Protein AF-A0A8C5WXB6-F1 (afdb_monomer_lite)

Secondary structure (DSSP, 8-state):
-EEEEEEEEEETTTGGGT---PPPPEEEEEEEE--TTSS----EEEEEESS-TT-EEEE-TTTEEEEE-TTGGGTEEEEEESSS-EEEEEE--

Organism: Laticauda laticaudata (NCBI:txid8630)

Sequence (93 aa):
MRLPCDVVVVSRLLPSAGMRAPGRAARALLALGNPTGGGGGGVCLLVSTARHRPGAKYQLRENIDQLFTKFVDEGKATLRLKEPAVDICLSKV

pLDDT: mean 85.45, std 11.62, range [47.88, 95.75]

InterPro domains:
  IPR057437 PIF1/LRR1, pleckstrin homology domain [PF25344] (1-92)

Radius of gyration: 13.51 Å; chains: 1; bounding box: 29×37×26 Å

Structure (mmCIF, N/CA/C/O backbone):
data_AF-A0A8C5WXB6-F1
#
_entry.id   AF-A0A8C5WXB6-F1
#
loop_
_atom_site.group_PDB
_atom_site.id
_atom_site.type_symbol
_atom_site.label_atom_id
_atom_site.label_alt_id
_atom_site.label_comp_id
_atom_site.label_asym_id
_atom_site.label_entity_id
_atom_site.label_seq_id
_atom_site.pdbx_PDB_ins_code
_atom_site.Cartn_x
_atom_site.Cartn_y
_atom_site.Cartn_z
_atom_site.occupancy
_atom_site.B_iso_or_equiv
_atom_site.auth_seq_id
_atom_site.auth_comp_id
_atom_site.auth_asym_id
_atom_site.auth_atom_id
_atom_site.pdbx_PDB_model_num
ATOM 1 N N . MET A 1 1 ? -6.967 -14.801 5.052 1.00 66.31 1 MET A N 1
ATOM 2 C CA . MET A 1 1 ? -7.876 -13.629 5.004 1.00 66.31 1 MET A CA 1
ATOM 3 C C . MET A 1 1 ? -7.698 -12.924 3.665 1.00 66.31 1 MET A C 1
ATOM 5 O O . MET A 1 1 ? -6.552 -12.730 3.269 1.00 66.31 1 MET A O 1
ATOM 9 N N . ARG A 1 2 ? -8.787 -12.600 2.954 1.00 84.44 2 ARG A N 1
ATOM 10 C CA . ARG A 1 2 ? -8.759 -11.841 1.689 1.00 84.44 2 ARG A CA 1
ATOM 11 C C . ARG A 1 2 ? -9.710 -10.650 1.805 1.00 84.44 2 ARG A C 1
ATOM 13 O O . ARG A 1 2 ? -10.853 -10.853 2.198 1.00 84.44 2 ARG A O 1
ATOM 20 N N . LEU A 1 3 ? -9.246 -9.447 1.480 1.00 89.62 3 LEU A N 1
ATOM 21 C CA . LEU A 1 3 ? -10.015 -8.208 1.591 1.00 89.62 3 LEU A CA 1
ATOM 22 C C . LEU A 1 3 ? -10.121 -7.544 0.210 1.00 89.62 3 LEU A C 1
ATOM 24 O O . LEU A 1 3 ? -9.097 -7.116 -0.325 1.00 89.62 3 LEU A O 1
ATOM 28 N N . PRO A 1 4 ? -11.319 -7.472 -0.394 1.00 92.56 4 PRO A N 1
ATOM 29 C CA . PRO A 1 4 ? -11.535 -6.637 -1.565 1.00 92.56 4 PRO A CA 1
ATOM 30 C C . PRO A 1 4 ? -11.521 -5.162 -1.150 1.00 92.56 4 PRO A C 1
ATOM 32 O O . PRO A 1 4 ? -12.240 -4.767 -0.234 1.00 92.56 4 PRO A O 1
ATOM 35 N N . CYS A 1 5 ? -10.711 -4.352 -1.819 1.00 92.81 5 CYS A N 1
ATOM 36 C CA . CYS A 1 5 ? -10.613 -2.918 -1.562 1.00 92.81 5 CYS A CA 1
ATOM 37 C C . CYS A 1 5 ? -10.155 -2.179 -2.823 1.00 92.81 5 CYS A C 1
ATOM 39 O O . CYS A 1 5 ? -9.673 -2.795 -3.777 1.00 92.81 5 CYS A O 1
ATOM 41 N N . ASP A 1 6 ? -10.245 -0.858 -2.803 1.00 94.69 6 ASP A N 1
ATOM 42 C CA . ASP A 1 6 ? -9.479 -0.029 -3.721 1.00 94.69 6 ASP A CA 1
ATOM 43 C C . ASP A 1 6 ? -8.098 0.249 -3.116 1.00 94.69 6 ASP A C 1
ATOM 45 O O . ASP A 1 6 ? -7.954 0.443 -1.905 1.00 94.69 6 ASP A O 1
ATOM 49 N N . VAL A 1 7 ? -7.066 0.198 -3.960 1.00 93.31 7 VAL A N 1
ATOM 50 C CA . VAL A 1 7 ? -5.675 0.425 -3.562 1.00 93.31 7 VAL A CA 1
ATOM 51 C C . VAL A 1 7 ? -5.018 1.475 -4.445 1.00 93.31 7 VAL A C 1
ATOM 53 O O . VAL A 1 7 ? -5.153 1.464 -5.672 1.00 93.31 7 VAL A O 1
ATOM 56 N N . VAL A 1 8 ? -4.252 2.356 -3.814 1.00 93.12 8 VAL A N 1
ATOM 57 C CA . VAL A 1 8 ? -3.310 3.258 -4.475 1.00 93.12 8 VAL A CA 1
ATOM 58 C C . VAL A 1 8 ? -1.934 2.986 -3.883 1.00 93.12 8 VAL A C 1
ATOM 60 O O . VAL A 1 8 ? -1.755 3.065 -2.671 1.00 93.12 8 VAL A O 1
ATOM 63 N N . VAL A 1 9 ? -0.958 2.665 -4.731 1.00 91.38 9 VAL A N 1
ATOM 64 C CA . VAL A 1 9 ? 0.440 2.504 -4.311 1.00 91.38 9 VAL A CA 1
ATOM 65 C C . VAL A 1 9 ? 1.206 3.752 -4.727 1.00 91.38 9 VAL A C 1
ATOM 67 O O . VAL A 1 9 ? 1.322 4.048 -5.917 1.00 91.38 9 VAL A O 1
ATOM 70 N N . VAL A 1 10 ? 1.717 4.490 -3.748 1.00 91.12 10 VAL A N 1
ATOM 71 C CA . VAL A 1 10 ? 2.459 5.737 -3.954 1.00 91.12 10 VAL A CA 1
ATOM 72 C C . VAL A 1 10 ? 3.928 5.479 -3.670 1.00 91.12 10 VAL A C 1
ATOM 74 O O . VAL A 1 10 ? 4.278 5.152 -2.543 1.00 91.12 10 VAL A O 1
ATOM 77 N N . SER A 1 11 ? 4.808 5.639 -4.657 1.00 89.50 11 SER A N 1
ATOM 78 C CA . SER A 1 11 ? 6.250 5.614 -4.393 1.00 89.50 11 SER A CA 1
ATOM 79 C C . SER A 1 11 ? 6.726 6.987 -3.927 1.00 89.50 11 SER A C 1
ATOM 81 O O . SER A 1 11 ? 6.511 7.997 -4.601 1.00 89.50 11 SER A O 1
ATOM 83 N N . ARG A 1 12 ? 7.407 7.017 -2.778 1.00 89.19 12 ARG A N 1
ATOM 84 C CA . ARG A 1 12 ? 7.996 8.232 -2.198 1.00 89.19 12 ARG A CA 1
ATOM 85 C C . ARG A 1 12 ? 9.216 8.728 -2.978 1.00 89.19 12 ARG A C 1
ATOM 87 O O . ARG A 1 12 ? 9.658 9.845 -2.743 1.00 89.19 12 ARG A O 1
ATOM 94 N N . LEU A 1 13 ? 9.720 7.935 -3.926 1.00 85.75 13 LEU A N 1
ATOM 95 C CA . LEU A 1 13 ? 10.805 8.313 -4.837 1.00 85.75 13 LEU A CA 1
ATOM 96 C C . LEU A 1 13 ? 10.299 8.983 -6.130 1.00 85.75 13 LEU A C 1
ATOM 98 O O . LEU A 1 13 ? 11.094 9.513 -6.898 1.00 85.75 13 LEU A O 1
ATOM 102 N N . LEU A 1 14 ? 8.986 8.974 -6.404 1.00 82.06 14 LEU A N 1
ATOM 103 C CA . LEU A 1 14 ? 8.434 9.631 -7.600 1.00 82.06 14 LEU A CA 1
ATOM 104 C C . LEU A 1 14 ? 8.628 11.156 -7.603 1.00 82.06 14 LEU A C 1
ATOM 106 O O . LEU A 1 14 ? 9.020 11.679 -8.648 1.00 82.06 14 LEU A O 1
ATOM 110 N N . PRO A 1 15 ? 8.422 11.880 -6.478 1.00 79.56 15 PRO A N 1
ATOM 111 C CA . PRO A 1 15 ? 8.636 13.324 -6.450 1.00 79.56 15 PRO A CA 1
ATOM 112 C C . PRO A 1 15 ? 10.079 13.718 -6.780 1.00 79.56 15 PRO A C 1
ATOM 114 O O . PRO A 1 15 ? 10.294 14.684 -7.507 1.00 79.56 15 PRO A O 1
ATOM 117 N N . SER A 1 16 ? 11.066 12.953 -6.300 1.00 78.44 16 SER A N 1
ATOM 118 C CA . SER A 1 16 ? 12.484 13.183 -6.601 1.00 78.44 16 SER A CA 1
ATOM 119 C C . SER A 1 16 ? 12.860 12.829 -8.043 1.00 78.44 16 SER A C 1
ATOM 121 O O . SER A 1 16 ? 13.831 13.371 -8.559 1.00 78.44 16 SER A O 1
ATOM 123 N N . ALA A 1 17 ? 12.073 11.991 -8.722 1.00 77.88 17 ALA A N 1
ATOM 124 C CA . ALA A 1 17 ? 12.219 11.687 -10.146 1.00 77.88 17 ALA A CA 1
ATOM 125 C C . ALA A 1 17 ? 11.470 12.673 -11.072 1.00 77.88 17 ALA A C 1
ATOM 127 O O . ALA A 1 17 ? 11.382 12.437 -12.276 1.00 77.88 17 ALA A O 1
ATOM 128 N N . GLY A 1 18 ? 10.878 13.751 -10.537 1.00 76.88 18 GLY A N 1
ATOM 129 C CA . GLY A 1 18 ? 10.091 14.717 -11.317 1.00 76.88 18 GLY A CA 1
ATOM 130 C C . GLY A 1 18 ? 8.742 14.180 -11.817 1.00 76.88 18 GLY A C 1
ATOM 131 O O . GLY A 1 18 ? 8.056 14.849 -12.591 1.00 76.88 18 GLY A O 1
ATOM 132 N N . MET A 1 19 ? 8.331 12.988 -11.370 1.00 76.31 19 MET A N 1
ATOM 133 C CA . MET A 1 19 ? 7.070 12.357 -11.758 1.00 76.31 19 MET A CA 1
ATOM 134 C C . MET A 1 19 ? 5.954 12.765 -10.789 1.00 76.31 19 MET A C 1
ATOM 136 O O . MET A 1 19 ? 6.105 12.678 -9.569 1.00 76.31 19 MET A O 1
ATOM 140 N N . ARG A 1 20 ? 4.809 13.215 -11.322 1.00 68.75 20 ARG A N 1
ATOM 1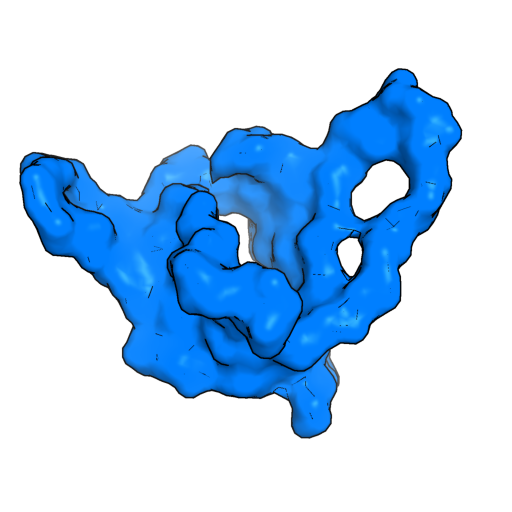41 C CA . ARG A 1 20 ? 3.656 13.652 -10.516 1.00 68.75 20 ARG A CA 1
ATOM 142 C C . ARG A 1 20 ? 2.546 12.606 -10.439 1.00 68.75 20 ARG A C 1
ATOM 144 O O . ARG A 1 20 ? 2.214 11.970 -11.431 1.00 68.75 20 ARG A O 1
ATOM 151 N N . ALA A 1 21 ? 1.935 12.599 -9.252 1.00 63.09 21 ALA A N 1
ATOM 152 C CA . ALA A 1 21 ? 0.738 11.898 -8.794 1.00 63.09 21 ALA A CA 1
ATOM 153 C C . ALA A 1 21 ? 0.799 10.359 -8.798 1.00 63.09 21 ALA A C 1
ATOM 155 O O . ALA A 1 21 ? 1.255 9.738 -9.758 1.00 63.09 21 ALA A O 1
ATOM 156 N N . PRO A 1 22 ? 0.294 9.711 -7.733 1.00 66.69 22 PRO A N 1
ATOM 157 C CA . PRO A 1 22 ? 0.013 8.292 -7.812 1.00 66.69 22 PRO A CA 1
ATOM 158 C C . PRO A 1 22 ? -1.089 8.035 -8.843 1.00 66.69 22 PRO A C 1
ATOM 160 O O . PRO A 1 22 ? -1.984 8.858 -9.042 1.00 66.69 22 PRO A O 1
ATOM 163 N N . GLY A 1 23 ? -1.015 6.884 -9.510 1.00 69.50 23 GLY A N 1
ATOM 164 C CA . GLY A 1 23 ? -2.047 6.466 -10.453 1.00 69.50 23 GLY A CA 1
ATOM 165 C C . GLY A 1 23 ? -3.430 6.358 -9.798 1.00 69.50 23 GLY A C 1
ATOM 166 O O . GLY A 1 23 ? -3.568 6.326 -8.575 1.00 69.50 23 GLY A O 1
ATOM 167 N N . ARG A 1 24 ? -4.475 6.275 -10.631 1.00 81.19 24 ARG A N 1
ATOM 168 C CA . ARG A 1 24 ? -5.857 6.055 -10.178 1.00 81.19 24 ARG A CA 1
ATOM 169 C C . ARG A 1 24 ? -5.945 4.807 -9.293 1.00 81.19 24 ARG A C 1
ATOM 171 O O . ARG A 1 24 ? -5.319 3.794 -9.603 1.00 81.19 24 ARG A O 1
ATOM 178 N N . ALA A 1 25 ? -6.774 4.878 -8.250 1.00 86.19 25 ALA A N 1
ATOM 179 C CA . ALA A 1 25 ? -7.089 3.729 -7.411 1.00 86.19 25 ALA A CA 1
ATOM 180 C C . ALA A 1 25 ? -7.523 2.533 -8.266 1.00 86.19 25 ALA A C 1
ATOM 182 O O . ALA A 1 25 ? -8.353 2.657 -9.173 1.00 86.19 25 ALA A O 1
ATOM 183 N N . ALA A 1 26 ? -6.911 1.385 -7.996 1.00 90.81 26 ALA A N 1
ATOM 184 C CA . ALA A 1 26 ? -7.214 0.137 -8.665 1.00 90.81 26 ALA A CA 1
ATOM 185 C C . ALA A 1 26 ? -7.968 -0.773 -7.705 1.00 90.81 26 ALA A C 1
ATOM 187 O O . ALA A 1 26 ? -7.559 -0.948 -6.558 1.00 90.81 26 ALA A O 1
ATOM 188 N N . ARG A 1 27 ? -9.020 -1.422 -8.202 1.00 92.62 27 ARG A N 1
ATOM 189 C CA . ARG A 1 27 ? -9.695 -2.460 -7.434 1.00 92.62 27 ARG A CA 1
ATOM 190 C C . ARG A 1 27 ? -8.765 -3.654 -7.263 1.00 92.62 27 ARG A C 1
ATOM 192 O O . ARG A 1 27 ? -8.227 -4.186 -8.244 1.00 92.62 27 ARG A O 1
ATOM 199 N N . ALA A 1 28 ? -8.575 -4.057 -6.018 1.00 93.00 28 ALA A N 1
ATOM 200 C CA . ALA A 1 28 ? -7.636 -5.086 -5.628 1.00 93.00 28 ALA A CA 1
ATOM 201 C C . ALA A 1 28 ? -8.247 -6.076 -4.638 1.00 93.00 28 ALA A C 1
ATOM 203 O O . ALA A 1 28 ? -9.225 -5.806 -3.942 1.00 93.00 28 ALA A O 1
ATOM 204 N N . LEU A 1 29 ? -7.621 -7.243 -4.577 1.00 93.00 29 LEU A N 1
ATOM 205 C CA . LEU A 1 29 ? -7.798 -8.215 -3.519 1.00 93.00 29 LEU A CA 1
ATOM 206 C C . LEU A 1 29 ? -6.503 -8.255 -2.708 1.00 93.00 29 LEU A C 1
ATOM 208 O O . LEU A 1 29 ? -5.457 -8.675 -3.215 1.00 93.00 29 LEU A O 1
ATOM 212 N N . LEU A 1 30 ? -6.580 -7.814 -1.458 1.00 91.81 30 LEU A N 1
ATOM 213 C CA . LEU A 1 30 ? -5.489 -7.911 -0.499 1.00 91.81 30 LEU A CA 1
ATOM 214 C C . LEU A 1 30 ? -5.522 -9.272 0.180 1.00 91.81 30 LEU A C 1
ATOM 216 O O . LEU A 1 30 ? -6.585 -9.736 0.590 1.00 91.81 30 LEU A O 1
ATOM 220 N N . ALA A 1 31 ? -4.365 -9.895 0.353 1.00 91.12 31 ALA A N 1
ATOM 221 C CA . ALA A 1 31 ? -4.227 -11.088 1.173 1.00 91.12 31 ALA A CA 1
ATOM 222 C C . ALA A 1 31 ? -2.985 -10.985 2.054 1.00 91.12 31 ALA A C 1
ATOM 224 O O . ALA A 1 31 ? -1.935 -10.533 1.609 1.00 91.12 31 ALA A O 1
ATOM 225 N N . LEU A 1 32 ? -3.112 -11.442 3.295 1.00 89.12 32 LEU A N 1
ATOM 226 C CA . LEU A 1 32 ? -1.975 -11.670 4.178 1.00 89.12 32 LEU A CA 1
ATOM 227 C C . LEU A 1 32 ? -1.626 -13.152 4.124 1.00 89.12 32 LEU A C 1
ATOM 229 O O . LEU A 1 32 ? -2.513 -14.002 4.255 1.00 89.12 32 LEU A O 1
ATOM 233 N N . GLY A 1 33 ? -0.352 -13.455 3.915 1.00 84.31 33 GLY A N 1
ATOM 234 C CA . GLY A 1 33 ? 0.142 -14.824 3.843 1.00 84.31 33 GLY A CA 1
ATOM 235 C C . GLY A 1 33 ? 1.563 -14.937 4.370 1.00 84.31 33 GLY A C 1
ATOM 236 O O . GLY A 1 33 ? 2.274 -13.942 4.482 1.00 84.31 33 GLY A O 1
ATOM 237 N N . ASN A 1 34 ? 1.965 -16.163 4.684 1.00 75.62 34 ASN A N 1
ATOM 238 C CA . ASN A 1 34 ? 3.356 -16.490 4.965 1.00 75.62 34 ASN A CA 1
ATOM 239 C C . ASN A 1 34 ? 4.000 -16.951 3.645 1.00 75.62 34 ASN A C 1
ATOM 241 O O . ASN A 1 34 ? 3.363 -17.720 2.916 1.00 75.62 34 ASN A O 1
ATOM 245 N N . PRO A 1 35 ? 5.222 -16.520 3.300 1.00 63.91 35 PRO A N 1
ATOM 246 C CA . PRO A 1 35 ? 5.949 -17.066 2.172 1.00 63.91 35 PRO A CA 1
ATOM 247 C C . PRO A 1 35 ? 6.299 -18.514 2.520 1.00 63.91 35 PRO A C 1
ATOM 249 O O . PRO A 1 35 ? 7.191 -18.804 3.313 1.00 63.91 35 PRO A O 1
ATOM 252 N N . THR A 1 36 ? 5.527 -19.448 1.979 1.00 54.94 36 THR A N 1
ATOM 253 C CA . THR A 1 36 ? 5.790 -20.878 2.111 1.00 54.94 36 THR A CA 1
ATOM 254 C C . THR A 1 36 ? 7.066 -21.197 1.336 1.00 54.94 36 THR A C 1
ATOM 256 O O . THR A 1 36 ? 7.030 -21.202 0.106 1.00 54.94 36 THR A O 1
ATOM 259 N N . GLY A 1 37 ? 8.188 -21.432 2.027 1.00 56.50 37 GLY A N 1
ATOM 260 C CA . GLY A 1 37 ? 9.372 -22.012 1.380 1.00 56.50 37 GLY A CA 1
ATOM 261 C C . GLY A 1 37 ? 10.760 -21.646 1.902 1.00 56.50 37 GLY A C 1
ATOM 262 O O . GLY A 1 37 ? 11.727 -22.124 1.324 1.00 56.50 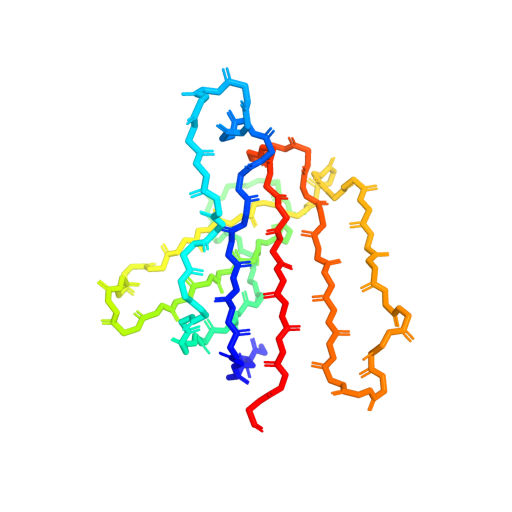37 GLY A O 1
ATOM 263 N N . GLY A 1 38 ? 10.924 -20.854 2.965 1.00 48.19 38 GLY A N 1
ATOM 264 C CA . GLY A 1 38 ? 12.276 -20.605 3.473 1.00 48.19 38 GLY A CA 1
ATOM 265 C C . GLY A 1 38 ? 12.313 -19.939 4.833 1.00 48.19 38 GLY A C 1
ATOM 266 O O . GLY A 1 38 ? 12.182 -18.727 4.893 1.00 48.19 38 GLY A O 1
ATOM 267 N N . GLY A 1 39 ? 12.491 -20.747 5.886 1.00 47.88 39 GLY A N 1
ATOM 268 C CA . GLY A 1 39 ? 13.182 -20.477 7.164 1.00 47.88 39 GLY A CA 1
ATOM 269 C C . GLY A 1 39 ? 12.857 -19.249 8.033 1.00 47.88 39 GLY A C 1
ATOM 270 O O . GLY A 1 39 ? 13.098 -19.301 9.233 1.00 47.88 39 GLY A O 1
ATOM 271 N N . GLY A 1 40 ? 12.312 -18.160 7.498 1.00 54.75 40 GLY A N 1
ATOM 272 C CA . GLY A 1 40 ? 12.045 -16.915 8.207 1.00 54.75 40 GLY A CA 1
ATOM 273 C C . GLY A 1 40 ? 10.554 -16.625 8.211 1.00 54.75 40 GLY A C 1
ATOM 274 O O . GLY A 1 40 ? 10.010 -16.154 7.216 1.00 54.75 40 GLY A O 1
ATOM 275 N N . GLY A 1 41 ? 9.87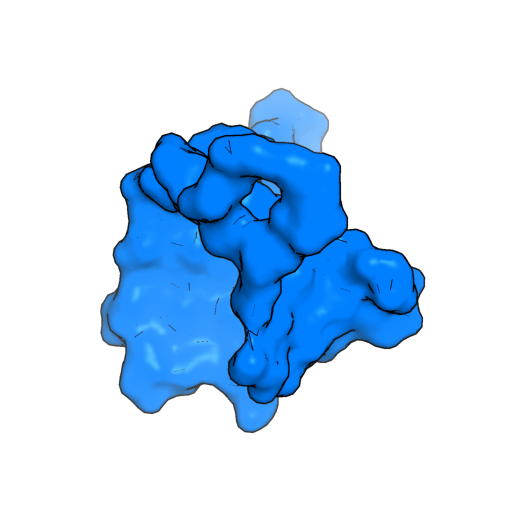9 -16.908 9.329 1.00 59.22 41 GLY A N 1
ATOM 276 C CA . GLY A 1 41 ? 8.447 -16.656 9.519 1.00 59.22 41 GLY A CA 1
ATOM 277 C C . GLY A 1 41 ? 8.100 -15.169 9.431 1.00 59.22 41 GLY A C 1
ATOM 278 O O . GLY A 1 41 ? 8.065 -14.467 10.442 1.00 59.22 41 GLY A O 1
ATOM 279 N N . GLY A 1 42 ? 7.884 -14.671 8.220 1.00 72.19 42 GLY A N 1
ATOM 280 C CA . GLY A 1 42 ? 7.609 -13.269 7.954 1.00 72.19 42 GLY A CA 1
ATOM 281 C C . GLY A 1 42 ? 6.300 -13.103 7.204 1.00 72.19 42 GLY A C 1
ATOM 282 O O . GLY A 1 42 ? 6.100 -13.710 6.168 1.00 72.19 42 GLY A O 1
ATOM 283 N N . VAL A 1 43 ? 5.414 -12.246 7.702 1.00 86.38 43 VAL A N 1
ATOM 284 C CA . VAL A 1 43 ? 4.135 -11.965 7.040 1.00 86.38 43 VAL A CA 1
ATOM 285 C C . VAL A 1 43 ? 4.376 -11.141 5.771 1.00 86.38 43 VAL A C 1
ATOM 287 O O . VAL A 1 43 ? 5.094 -10.140 5.811 1.00 86.38 43 VAL A O 1
ATOM 290 N N . CYS A 1 44 ? 3.745 -11.528 4.663 1.00 89.06 44 CYS A N 1
ATOM 291 C CA . CYS A 1 44 ? 3.697 -10.750 3.428 1.00 89.06 44 CYS A CA 1
ATOM 292 C C . CYS A 1 44 ? 2.279 -10.234 3.158 1.00 89.06 44 CYS A C 1
ATOM 294 O O . CYS A 1 44 ? 1.288 -10.939 3.374 1.00 89.06 44 CYS A O 1
ATOM 296 N N . LEU A 1 45 ? 2.198 -9.034 2.590 1.00 91.06 45 LEU A N 1
ATOM 297 C CA . LEU A 1 45 ? 0.998 -8.493 1.969 1.00 91.06 45 LEU A CA 1
ATOM 298 C C . LEU A 1 45 ? 1.043 -8.753 0.463 1.00 91.06 45 LEU A C 1
ATOM 300 O O . LEU A 1 45 ? 1.960 -8.311 -0.227 1.00 91.06 45 LEU A O 1
ATOM 304 N N . LEU A 1 46 ? 0.035 -9.446 -0.053 1.00 92.06 46 LEU A N 1
ATOM 305 C CA . LEU A 1 46 ? -0.193 -9.630 -1.479 1.00 92.06 46 LEU A CA 1
ATOM 306 C C . LEU A 1 46 ? -1.293 -8.671 -1.942 1.00 92.06 46 LEU A C 1
ATOM 308 O O . LEU A 1 46 ? -2.420 -8.742 -1.456 1.00 92.06 46 LEU A O 1
ATOM 312 N N . VAL A 1 47 ? -0.978 -7.827 -2.921 1.00 92.00 47 VAL A N 1
ATOM 313 C CA . VAL A 1 47 ? -1.907 -6.900 -3.575 1.00 92.00 47 VAL A CA 1
ATOM 314 C C . VAL A 1 47 ? -2.174 -7.402 -4.991 1.00 92.00 47 VAL A C 1
ATOM 316 O O . VAL A 1 47 ? -1.329 -7.264 -5.874 1.00 92.00 47 VAL A O 1
ATOM 319 N N . SER A 1 48 ? -3.335 -8.008 -5.230 1.00 91.00 48 SER A N 1
ATOM 320 C CA . SER A 1 48 ? -3.698 -8.537 -6.554 1.00 91.00 48 SER A CA 1
ATOM 321 C C . SER A 1 48 ? -4.707 -7.625 -7.235 1.00 91.00 48 SER A C 1
ATOM 323 O O . SER A 1 48 ? -5.783 -7.409 -6.691 1.00 91.00 48 SER A O 1
ATOM 325 N N . THR A 1 49 ? -4.400 -7.116 -8.427 1.00 89.81 49 THR A N 1
ATOM 326 C CA . THR A 1 49 ? -5.340 -6.303 -9.221 1.00 89.81 49 THR A CA 1
ATOM 327 C C . THR A 1 49 ? -5.767 -7.066 -10.471 1.00 89.81 49 THR A C 1
ATOM 329 O O . THR A 1 49 ? -5.066 -7.972 -10.922 1.00 89.81 49 THR A O 1
ATOM 332 N N . ALA A 1 50 ? -6.888 -6.680 -11.087 1.00 83.56 50 ALA A N 1
ATOM 333 C CA . ALA A 1 50 ? -7.319 -7.276 -12.358 1.00 83.56 50 ALA A CA 1
ATOM 334 C C . ALA A 1 50 ? -6.278 -7.100 -13.484 1.00 83.56 50 ALA A C 1
ATOM 336 O O . ALA A 1 50 ? -6.171 -7.945 -14.367 1.00 83.56 50 ALA A O 1
ATOM 337 N N . ARG A 1 51 ? -5.488 -6.017 -13.429 1.00 79.94 51 ARG A N 1
ATOM 338 C CA . ARG A 1 51 ? -4.419 -5.716 -14.395 1.00 79.94 51 ARG A CA 1
ATOM 339 C C . ARG A 1 51 ? -3.132 -6.495 -14.122 1.00 79.94 51 ARG A C 1
ATOM 341 O O . ARG A 1 51 ? -2.371 -6.739 -15.048 1.00 79.94 51 ARG A O 1
ATOM 348 N N . HIS A 1 52 ? -2.887 -6.883 -12.871 1.00 77.81 52 HIS A N 1
ATOM 349 C CA . HIS A 1 52 ? -1.676 -7.585 -12.458 1.00 77.81 52 HIS A CA 1
ATOM 350 C C . HIS A 1 52 ? -2.029 -8.835 -11.648 1.00 77.81 52 HIS A C 1
ATOM 352 O O . HIS A 1 52 ? -2.025 -8.839 -10.413 1.00 77.81 52 HIS A O 1
ATOM 358 N N . ARG A 1 53 ? -2.333 -9.912 -12.381 1.00 71.81 53 ARG A N 1
ATOM 359 C CA . ARG A 1 53 ? -2.782 -11.203 -11.839 1.00 71.81 53 ARG A CA 1
ATOM 360 C C . ARG A 1 53 ? -1.777 -11.901 -10.906 1.00 71.81 53 ARG A C 1
ATOM 362 O O . ARG A 1 53 ? -2.245 -12.490 -9.936 1.00 71.81 53 ARG A O 1
ATOM 369 N N . PRO A 1 54 ? -0.444 -11.824 -11.122 1.00 78.31 54 PRO A N 1
ATOM 370 C CA . PRO A 1 54 ? 0.533 -12.355 -10.164 1.00 78.31 54 PRO A CA 1
ATOM 371 C C . PRO A 1 54 ? 0.505 -11.636 -8.805 1.00 78.31 54 PRO A C 1
ATOM 373 O O . PRO A 1 54 ? 0.945 -12.195 -7.801 1.00 78.31 54 PRO A O 1
ATOM 376 N N . GLY A 1 55 ? -0.032 -10.410 -8.772 1.00 84.44 55 GLY A N 1
ATOM 377 C CA . GLY A 1 55 ? -0.051 -9.537 -7.603 1.00 84.44 55 GLY A CA 1
ATOM 378 C C . GLY A 1 55 ? 1.328 -8.976 -7.236 1.00 84.44 55 GLY A C 1
ATOM 379 O O . GLY A 1 55 ? 2.365 -9.508 -7.618 1.00 84.44 55 GLY A O 1
ATOM 380 N N . ALA A 1 56 ? 1.341 -7.856 -6.520 1.00 89.00 56 ALA A N 1
ATOM 381 C CA . ALA A 1 56 ? 2.547 -7.307 -5.909 1.00 89.00 56 ALA A CA 1
ATOM 382 C C . ALA A 1 56 ? 2.688 -7.868 -4.489 1.00 89.00 56 ALA A C 1
ATOM 384 O O . ALA A 1 56 ? 1.710 -7.899 -3.740 1.00 89.00 56 ALA A O 1
ATOM 385 N N . LYS A 1 57 ? 3.886 -8.330 -4.124 1.00 90.44 57 LYS A N 1
ATOM 386 C CA . LYS A 1 57 ? 4.185 -8.870 -2.792 1.00 90.44 57 LYS A CA 1
ATOM 387 C C . LYS A 1 57 ? 5.038 -7.874 -2.022 1.00 90.44 57 LYS A C 1
ATOM 389 O O . LYS A 1 57 ? 6.061 -7.426 -2.528 1.00 90.44 57 LYS A O 1
ATOM 394 N N . TYR A 1 58 ? 4.636 -7.588 -0.793 1.00 91.12 58 TYR A N 1
ATOM 395 C CA . TYR A 1 58 ? 5.361 -6.717 0.119 1.00 91.12 58 TYR A CA 1
ATOM 396 C C . TYR A 1 58 ? 5.651 -7.464 1.414 1.00 91.12 58 TYR A C 1
ATOM 398 O O . TYR A 1 58 ? 4.731 -7.966 2.061 1.00 91.12 58 TYR A O 1
ATOM 406 N N . GLN A 1 59 ? 6.921 -7.540 1.801 1.00 90.56 59 GLN A N 1
ATOM 407 C CA . GLN A 1 59 ? 7.305 -8.072 3.104 1.00 90.56 59 GLN A CA 1
ATOM 408 C C . GLN A 1 59 ? 6.847 -7.098 4.191 1.00 90.56 59 GLN A C 1
ATOM 410 O O . GLN A 1 59 ? 7.049 -5.897 4.047 1.00 90.56 59 GLN A O 1
ATOM 415 N N . LEU A 1 60 ? 6.224 -7.586 5.264 1.00 89.44 60 LEU A N 1
ATOM 416 C CA . LEU A 1 60 ? 5.767 -6.727 6.363 1.00 89.44 60 LEU A CA 1
ATOM 417 C C . LEU A 1 60 ? 6.687 -6.797 7.578 1.00 89.44 60 LEU A C 1
ATOM 419 O O . LEU A 1 60 ? 6.945 -5.779 8.214 1.00 89.44 60 LEU A O 1
ATOM 423 N N . ARG A 1 61 ? 7.197 -7.988 7.911 1.00 88.81 61 ARG A N 1
ATOM 424 C CA . ARG A 1 61 ? 8.073 -8.158 9.078 1.00 88.81 61 ARG A CA 1
ATOM 425 C C . ARG A 1 61 ? 9.290 -7.236 8.959 1.00 88.81 61 ARG A C 1
ATOM 427 O O . ARG A 1 61 ? 9.960 -7.264 7.935 1.00 88.81 61 ARG A O 1
ATOM 434 N N . GLU A 1 62 ? 9.514 -6.416 9.989 1.00 89.06 62 GLU A N 1
ATOM 435 C CA . GLU A 1 62 ? 10.603 -5.419 10.106 1.00 89.06 62 GLU A CA 1
ATOM 436 C C . GLU A 1 62 ? 10.610 -4.292 9.050 1.00 89.06 62 GLU A C 1
ATOM 438 O O . GLU A 1 62 ? 11.400 -3.348 9.144 1.00 89.06 62 GLU A O 1
ATOM 443 N N . ASN A 1 63 ? 9.659 -4.322 8.115 1.00 92.00 63 ASN A N 1
ATOM 444 C CA . ASN A 1 63 ? 9.579 -3.422 6.971 1.00 92.00 63 ASN A CA 1
ATOM 445 C C . ASN A 1 63 ? 8.449 -2.384 7.073 1.00 92.00 63 ASN A C 1
ATOM 447 O O . ASN A 1 63 ? 8.366 -1.469 6.258 1.00 92.00 63 ASN A O 1
ATOM 451 N N . ILE A 1 64 ? 7.566 -2.503 8.066 1.00 93.44 64 ILE A N 1
ATOM 452 C CA . ILE A 1 64 ? 6.582 -1.456 8.353 1.00 93.44 64 ILE A CA 1
ATOM 453 C C . ILE A 1 64 ? 7.314 -0.281 8.999 1.00 93.44 64 ILE A C 1
ATOM 455 O O . ILE A 1 64 ? 7.978 -0.437 10.023 1.00 93.44 64 ILE A O 1
ATOM 459 N N . ASP A 1 65 ? 7.191 0.884 8.379 1.00 95.00 65 ASP A N 1
ATOM 460 C CA . ASP A 1 65 ? 7.688 2.148 8.916 1.00 95.00 65 ASP A CA 1
ATOM 461 C C . ASP A 1 65 ? 6.600 2.822 9.758 1.00 95.00 65 ASP A C 1
ATOM 463 O O . ASP A 1 65 ? 6.801 3.142 10.926 1.00 95.00 65 ASP A O 1
ATOM 467 N N . GLN A 1 66 ? 5.399 2.961 9.189 1.00 95.19 66 GLN A N 1
ATOM 468 C CA . GLN A 1 66 ? 4.272 3.599 9.861 1.00 95.19 66 GLN A CA 1
ATOM 469 C C . GLN A 1 66 ? 2.935 3.048 9.358 1.00 95.19 66 GLN A C 1
ATOM 471 O O . GLN A 1 66 ? 2.779 2.707 8.185 1.00 95.19 66 GLN A O 1
ATOM 476 N N . LEU A 1 67 ? 1.943 3.001 10.246 1.00 94.69 67 LEU A N 1
ATOM 477 C CA . LEU A 1 67 ? 0.559 2.698 9.901 1.00 94.69 67 LEU A CA 1
ATOM 478 C C . LEU A 1 67 ? -0.319 3.910 10.223 1.00 94.69 67 LEU A C 1
ATOM 480 O O . LEU A 1 67 ? -0.306 4.413 11.344 1.00 94.69 67 LEU A O 1
ATOM 484 N N . PHE A 1 68 ? -1.095 4.365 9.244 1.00 95.56 68 PHE A N 1
ATOM 485 C CA . PHE A 1 68 ? -2.041 5.465 9.397 1.00 95.56 68 PHE A CA 1
ATOM 486 C C . PHE A 1 68 ? -3.462 4.907 9.444 1.00 95.56 68 PHE A C 1
ATOM 488 O O . PHE A 1 68 ? -3.994 4.448 8.432 1.00 95.56 68 PHE A O 1
ATOM 495 N N . THR A 1 69 ? -4.078 4.969 10.622 1.00 95.69 69 THR A N 1
ATOM 496 C CA . THR A 1 69 ? -5.411 4.405 10.896 1.00 95.69 69 THR A CA 1
ATOM 497 C C . THR A 1 69 ? -6.435 5.451 11.324 1.00 95.69 69 THR A C 1
ATOM 499 O O . THR A 1 69 ? -7.533 5.092 11.729 1.00 95.69 69 THR A O 1
ATOM 502 N N . LYS A 1 70 ? -6.120 6.750 11.199 1.00 94.12 70 LYS A N 1
ATOM 503 C CA . LYS A 1 70 ? -7.006 7.855 11.616 1.00 94.12 70 LYS A CA 1
ATOM 504 C C . LYS A 1 70 ? -8.433 7.744 11.055 1.00 94.12 70 LYS A C 1
ATOM 506 O O . LYS A 1 70 ? -9.369 8.187 11.701 1.00 94.12 70 LYS A O 1
ATOM 511 N N . PHE A 1 71 ? -8.576 7.166 9.864 1.00 93.44 71 PHE A N 1
ATOM 512 C CA . PHE A 1 71 ? -9.842 7.034 9.141 1.00 93.44 71 PHE A CA 1
ATOM 513 C C . PHE A 1 71 ? -10.253 5.569 8.945 1.00 93.44 71 PHE A C 1
ATOM 515 O O . PHE A 1 71 ? -10.961 5.242 7.991 1.00 93.44 71 PHE A O 1
ATOM 522 N N . VAL A 1 72 ? -9.796 4.671 9.824 1.00 93.25 72 VAL A N 1
ATOM 523 C CA . VAL A 1 72 ? -10.098 3.237 9.713 1.00 93.25 72 VAL A CA 1
ATOM 524 C C . VAL A 1 72 ? -11.600 2.965 9.811 1.00 93.25 72 VAL A C 1
ATOM 526 O O . VAL A 1 72 ? -12.104 2.121 9.073 1.00 93.25 72 VAL A O 1
ATOM 529 N N . ASP A 1 73 ? -12.322 3.747 10.618 1.00 93.81 73 ASP A N 1
ATOM 530 C CA . ASP A 1 73 ? -13.781 3.660 10.764 1.00 93.81 73 ASP A CA 1
ATOM 531 C C . ASP A 1 73 ? -14.529 4.090 9.490 1.00 93.81 73 ASP A C 1
ATOM 533 O O . ASP A 1 73 ? -15.613 3.592 9.196 1.00 93.81 73 ASP A O 1
ATOM 537 N N . GLU A 1 74 ? -13.916 4.945 8.664 1.00 93.50 74 GLU A N 1
ATOM 538 C CA . GLU A 1 74 ? -14.402 5.281 7.316 1.00 93.50 74 GLU A CA 1
ATOM 539 C C . GLU A 1 74 ? -13.967 4.251 6.258 1.00 93.50 74 GLU A C 1
ATOM 541 O O . GLU A 1 74 ? -14.245 4.405 5.067 1.00 93.50 74 GLU A O 1
ATOM 546 N N . GLY A 1 75 ? -13.240 3.209 6.665 1.00 92.19 75 GLY A N 1
ATOM 547 C CA . GLY A 1 75 ? -12.685 2.202 5.772 1.00 92.19 75 GLY A CA 1
ATOM 548 C C . GLY A 1 75 ? -11.441 2.661 5.014 1.00 92.19 75 GLY A C 1
ATOM 549 O O . GLY A 1 75 ? -11.158 2.105 3.954 1.00 92.19 75 GLY A O 1
ATOM 550 N N . LYS A 1 76 ? -10.702 3.660 5.514 1.00 94.06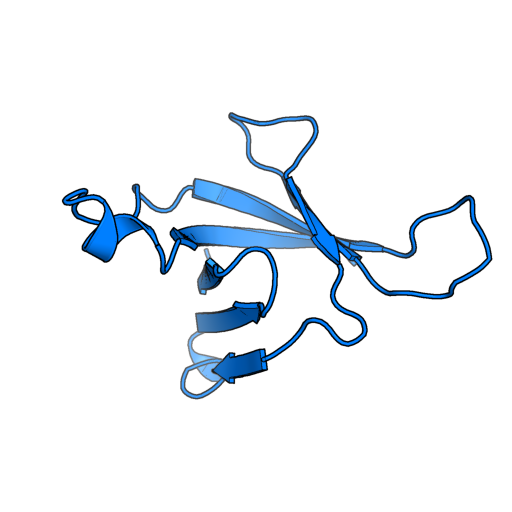 76 LYS A N 1
ATOM 551 C CA . LYS A 1 76 ? -9.449 4.138 4.913 1.00 94.06 76 LYS A CA 1
ATOM 552 C C . LYS A 1 76 ? -8.262 3.837 5.819 1.00 94.06 76 LYS A C 1
ATOM 554 O O . LYS A 1 76 ? -8.288 4.112 7.016 1.00 94.06 76 LYS A O 1
ATOM 559 N N . ALA A 1 77 ? -7.186 3.329 5.242 1.00 95.44 77 ALA A N 1
ATOM 560 C CA . ALA A 1 77 ? -5.941 3.107 5.966 1.00 95.44 77 ALA A CA 1
ATOM 561 C C . ALA A 1 77 ? -4.752 3.266 5.026 1.00 95.44 77 ALA A C 1
ATOM 563 O O . ALA A 1 77 ? -4.856 2.951 3.845 1.00 95.44 77 ALA A O 1
ATOM 564 N N . THR A 1 78 ? -3.608 3.697 5.548 1.00 95.19 78 THR A N 1
ATOM 565 C CA . THR A 1 78 ? -2.369 3.743 4.766 1.00 95.19 78 THR A CA 1
ATOM 566 C C . THR A 1 78 ? -1.282 2.971 5.484 1.00 95.19 78 THR A C 1
ATOM 568 O O . THR A 1 78 ? -1.012 3.209 6.660 1.00 95.19 78 THR A O 1
ATOM 571 N N . LEU A 1 79 ? -0.640 2.054 4.769 1.00 95.00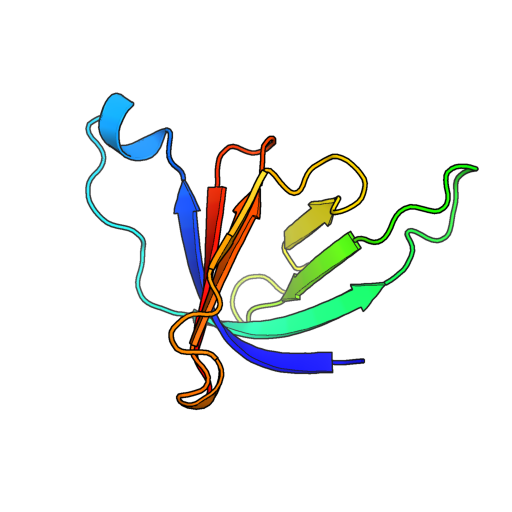 79 LEU A N 1
ATOM 572 C CA . LEU A 1 79 ? 0.520 1.315 5.245 1.00 95.00 79 LEU A CA 1
ATOM 573 C C . LEU A 1 79 ? 1.778 1.862 4.575 1.00 95.00 79 LEU A C 1
ATOM 575 O O . LEU A 1 79 ? 1.913 1.782 3.355 1.00 95.00 79 LEU A O 1
ATOM 579 N N . ARG A 1 80 ? 2.708 2.385 5.370 1.00 95.75 80 ARG A N 1
ATOM 580 C CA . ARG A 1 80 ? 4.005 2.863 4.898 1.00 95.75 80 ARG A CA 1
ATOM 581 C C . ARG A 1 80 ? 5.074 1.801 5.104 1.00 95.75 80 ARG A C 1
ATOM 583 O O . ARG A 1 80 ? 5.279 1.327 6.222 1.00 95.75 80 ARG A O 1
ATOM 590 N N . LEU A 1 81 ? 5.772 1.467 4.024 1.00 95.06 81 LEU A N 1
ATOM 591 C CA . LEU A 1 81 ? 6.888 0.524 4.037 1.00 95.06 81 LEU A CA 1
ATOM 592 C C . LEU A 1 81 ? 8.231 1.255 3.981 1.00 95.06 81 LEU A C 1
ATOM 594 O O . LEU A 1 81 ? 8.330 2.327 3.368 1.00 95.06 81 LEU A O 1
ATOM 598 N N . LYS A 1 82 ? 9.257 0.658 4.594 1.00 93.38 82 LYS A N 1
ATOM 599 C CA . LYS A 1 82 ? 10.653 1.099 4.481 1.00 93.38 82 LYS A CA 1
ATOM 600 C C . LYS A 1 82 ? 11.180 0.783 3.080 1.00 93.38 82 LYS A C 1
ATOM 602 O O . LYS A 1 82 ? 11.597 1.697 2.373 1.00 93.38 82 LYS A O 1
ATOM 607 N N . GLU A 1 83 ? 11.050 -0.473 2.651 1.00 89.94 83 GLU A N 1
ATOM 608 C CA . GLU A 1 83 ? 11.509 -0.976 1.355 1.00 89.94 83 GLU A CA 1
ATOM 609 C C . GLU A 1 83 ? 10.463 -1.872 0.651 1.00 89.94 83 GLU A C 1
ATOM 611 O O . GLU A 1 83 ? 10.006 -2.869 1.205 1.00 89.94 83 GLU A O 1
ATOM 616 N N . PRO A 1 84 ? 10.069 -1.576 -0.599 1.00 90.75 84 PRO A N 1
ATOM 617 C CA . PRO A 1 84 ? 10.355 -0.335 -1.309 1.00 90.75 84 PRO A CA 1
ATOM 618 C C . PRO A 1 84 ? 9.727 0.858 -0.571 1.00 90.75 84 PRO A C 1
ATOM 620 O O . PRO A 1 84 ? 8.763 0.689 0.174 1.00 90.75 84 PRO A O 1
ATOM 623 N N . ALA A 1 85 ? 10.263 2.063 -0.788 1.00 92.50 85 ALA A N 1
ATOM 624 C CA . ALA A 1 85 ? 9.793 3.292 -0.147 1.00 92.50 85 ALA A CA 1
ATOM 625 C C . ALA A 1 85 ? 8.417 3.723 -0.692 1.00 92.50 85 ALA A C 1
ATOM 627 O O . ALA A 1 85 ? 8.293 4.706 -1.425 1.00 92.50 85 ALA A O 1
ATOM 628 N N . VAL A 1 86 ? 7.383 2.945 -0.371 1.00 93.00 86 VAL A N 1
ATOM 629 C CA . VAL A 1 86 ? 6.017 3.108 -0.862 1.00 93.00 86 VAL A CA 1
ATOM 630 C C . VAL A 1 86 ? 5.018 3.253 0.278 1.00 93.00 86 VAL A C 1
ATOM 632 O O . VAL A 1 86 ? 5.195 2.698 1.367 1.00 93.00 86 VAL A O 1
ATOM 635 N N . ASP A 1 87 ? 3.943 3.971 -0.018 1.00 94.06 87 ASP A N 1
ATOM 636 C CA . ASP A 1 87 ? 2.752 4.087 0.807 1.00 94.06 87 ASP A CA 1
ATOM 637 C C . ASP A 1 87 ? 1.615 3.339 0.091 1.0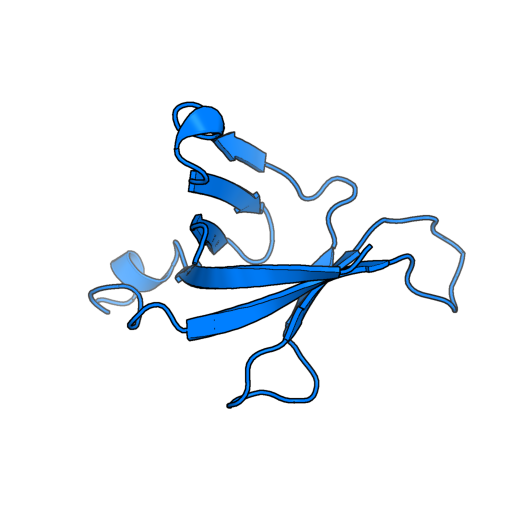0 94.06 87 ASP A C 1
ATOM 639 O O . ASP A 1 87 ? 1.295 3.618 -1.068 1.00 94.06 87 ASP A O 1
ATOM 643 N N . ILE A 1 88 ? 1.031 2.353 0.766 1.00 93.88 88 ILE A N 1
ATOM 644 C CA . ILE A 1 88 ? -0.087 1.546 0.277 1.00 93.88 88 ILE A CA 1
ATOM 645 C C . ILE A 1 88 ? -1.359 2.108 0.908 1.00 93.88 88 ILE A C 1
ATOM 647 O O . ILE A 1 88 ? -1.654 1.836 2.073 1.00 93.88 88 ILE A O 1
ATOM 651 N N . CYS A 1 89 ? -2.096 2.910 0.146 1.00 94.06 89 CYS A N 1
ATOM 652 C CA . CYS A 1 89 ? -3.353 3.514 0.572 1.00 94.06 89 CYS A CA 1
ATOM 653 C C . CYS A 1 89 ? -4.512 2.580 0.233 1.00 94.06 89 CYS A C 1
ATOM 655 O O . CYS A 1 89 ? -4.673 2.172 -0.919 1.00 94.06 89 CYS A O 1
ATOM 657 N N . LEU A 1 90 ? -5.319 2.266 1.236 1.00 94.50 90 LEU A N 1
ATOM 658 C CA . LEU A 1 90 ? -6.467 1.377 1.172 1.00 94.50 90 LEU A CA 1
ATOM 659 C C . LEU A 1 90 ? -7.741 2.185 1.379 1.00 94.50 90 LEU A C 1
ATOM 661 O O . LEU A 1 90 ? -7.802 3.022 2.283 1.00 94.50 90 LEU A O 1
ATOM 665 N N . SER A 1 91 ? -8.766 1.884 0.592 1.00 94.00 91 SER A N 1
ATOM 666 C CA . SER A 1 91 ? -10.121 2.377 0.816 1.00 94.00 91 SER A CA 1
ATOM 667 C C . SER A 1 91 ? -11.143 1.270 0.600 1.00 94.00 91 SER A C 1
ATOM 669 O O . SER A 1 91 ? -11.031 0.460 -0.326 1.00 94.00 91 SER A O 1
ATOM 671 N N . LYS A 1 92 ? -12.151 1.236 1.468 1.00 91.12 92 LYS A N 1
ATOM 672 C CA . LYS A 1 92 ? -13.331 0.391 1.313 1.00 91.12 92 LYS A CA 1
ATOM 673 C C . LYS A 1 92 ? -14.042 0.718 -0.008 1.00 91.12 92 LYS A C 1
ATOM 675 O O . LYS A 1 92 ? -14.088 1.879 -0.409 1.00 91.12 92 LYS A O 1
ATOM 680 N N . VAL A 1 93 ? -14.561 -0.328 -0.655 1.00 78.62 93 VAL A N 1
ATOM 681 C CA . VAL A 1 93 ? -15.457 -0.239 -1.822 1.00 78.62 93 VAL A CA 1
ATOM 682 C C . VAL A 1 93 ? -16.885 0.021 -1.367 1.00 78.62 93 VAL A C 1
ATOM 684 O O . VAL A 1 93 ? -17.292 -0.610 -0.362 1.00 78.62 93 VAL A O 1
#

Foldseek 3Di:
DKDWWWKWKAQPCCVVVVHDDTDDTFTWIWDWDFPPDDDDRWIWIFTAGPVRHVTDIDTDVVFFPDKACVCVVQQWIWTAGPPPRIIIITHHD